Protein AF-A0A936TA65-F1 (afdb_monomer_lite)

Secondary structure (DSSP, 8-state):
--------HHHHHHHHHHHHHHHHHTGGG---SSGGGSHHHHHHHHHHHHHHHHHHHHHHHHHHHHHHHHHHHHTTHHHHHHHHHHHHHHTT--HHHHHHHHHHHHHHTT------GGGTT-------------

Structure (mmCIF, N/CA/C/O backbone):
data_AF-A0A936TA65-F1
#
_entry.id   AF-A0A936TA65-F1
#
loop_
_atom_site.group_PDB
_atom_site.id
_atom_site.type_symbol
_atom_site.label_atom_id
_atom_site.label_alt_id
_atom_site.label_comp_id
_atom_site.label_asym_id
_atom_site.label_entity_id
_atom_site.label_seq_id
_atom_site.pdbx_PDB_ins_code
_atom_site.Cartn_x
_atom_site.Cartn_y
_atom_site.Cartn_z
_atom_site.occupancy
_atom_site.B_iso_or_equiv
_atom_site.auth_seq_id
_atom_site.auth_comp_id
_atom_site.auth_asym_id
_atom_site.auth_atom_id
_atom_site.pdbx_PDB_model_num
ATOM 1 N N . MET A 1 1 ? 3.681 10.743 35.359 1.00 51.34 1 MET A N 1
ATOM 2 C CA . MET A 1 1 ? 3.024 9.717 34.522 1.00 51.34 1 MET A CA 1
ATOM 3 C C . MET A 1 1 ? 3.388 10.046 33.085 1.00 51.34 1 MET A C 1
ATOM 5 O O . MET A 1 1 ? 3.000 11.109 32.622 1.00 51.34 1 MET A O 1
ATOM 9 N N . ALA A 1 2 ? 4.264 9.265 32.449 1.00 48.12 2 ALA A N 1
ATOM 10 C CA . ALA A 1 2 ? 4.700 9.562 31.086 1.00 48.12 2 ALA A CA 1
ATOM 11 C C . ALA A 1 2 ? 3.515 9.372 30.130 1.00 48.12 2 ALA A C 1
ATOM 13 O O . ALA A 1 2 ? 2.882 8.318 30.137 1.00 48.12 2 ALA A O 1
ATOM 14 N N . SER A 1 3 ? 3.184 10.395 29.346 1.00 52.78 3 SER A N 1
ATOM 15 C CA . SER A 1 3 ? 2.154 10.314 28.315 1.00 52.78 3 SER A CA 1
ATOM 16 C C . SER A 1 3 ? 2.678 9.475 27.155 1.00 52.78 3 SER A C 1
ATOM 18 O O . SER A 1 3 ? 3.443 9.960 26.324 1.00 52.78 3 SER A O 1
ATOM 20 N N . ILE A 1 4 ? 2.276 8.207 27.110 1.00 61.09 4 ILE A N 1
ATOM 21 C CA . ILE A 1 4 ? 2.463 7.352 25.941 1.00 61.09 4 ILE A CA 1
ATOM 22 C C . ILE A 1 4 ? 1.390 7.784 24.938 1.00 61.09 4 ILE A C 1
ATOM 24 O O . ILE A 1 4 ? 0.265 7.292 24.956 1.00 61.09 4 ILE A O 1
ATOM 28 N N . SER A 1 5 ? 1.699 8.777 24.105 1.00 64.06 5 SER A N 1
ATOM 29 C CA . SER A 1 5 ? 0.906 9.019 22.903 1.00 64.06 5 SER A CA 1
ATOM 30 C C . SER A 1 5 ? 1.191 7.855 21.965 1.00 64.06 5 SER A C 1
ATOM 32 O O . SER A 1 5 ? 2.233 7.829 21.310 1.00 64.06 5 SER A O 1
ATOM 34 N N . GLU A 1 6 ? 0.336 6.842 21.957 1.00 62.44 6 GLU A N 1
ATOM 35 C CA . GLU A 1 6 ? 0.519 5.752 21.014 1.00 62.44 6 GLU A CA 1
ATOM 36 C C . GLU A 1 6 ? 0.255 6.237 19.591 1.00 62.44 6 GLU A C 1
ATOM 38 O O . GLU A 1 6 ? -0.727 6.925 19.303 1.00 62.44 6 GLU A O 1
ATOM 43 N N . VAL A 1 7 ? 1.196 5.920 18.705 1.00 77.31 7 VAL A N 1
ATOM 44 C CA . VAL A 1 7 ? 1.208 6.407 17.329 1.00 77.31 7 VAL A CA 1
ATOM 45 C C . VAL A 1 7 ? 0.989 5.218 16.400 1.00 77.31 7 VAL A C 1
ATOM 47 O O . VAL A 1 7 ? 1.830 4.327 16.311 1.00 77.31 7 VAL A O 1
ATOM 50 N N . GLY A 1 8 ? -0.149 5.198 15.702 1.00 86.75 8 GLY A N 1
ATOM 51 C CA . GLY A 1 8 ? -0.436 4.254 14.617 1.00 86.75 8 GLY A CA 1
ATOM 52 C C . GLY A 1 8 ? -1.891 3.782 14.574 1.00 86.75 8 GLY A C 1
ATOM 53 O O . GLY A 1 8 ? -2.484 3.469 15.602 1.00 86.75 8 GLY A O 1
ATOM 54 N N . HIS A 1 9 ? -2.470 3.675 13.372 1.00 91.12 9 HIS A N 1
ATOM 55 C CA . HIS A 1 9 ? -3.881 3.295 13.201 1.00 91.12 9 HIS A CA 1
ATOM 56 C C . HIS A 1 9 ? -4.211 1.911 13.775 1.00 91.12 9 HIS A C 1
ATOM 58 O O . HIS A 1 9 ? -5.202 1.773 14.484 1.00 91.12 9 HIS A O 1
ATOM 64 N N . ALA A 1 10 ? -3.370 0.902 13.527 1.00 92.62 10 ALA A N 1
ATOM 65 C CA . ALA A 1 10 ? -3.577 -0.450 14.054 1.00 92.62 10 ALA A CA 1
ATOM 66 C C . ALA A 1 10 ? -3.528 -0.490 15.588 1.00 92.62 10 ALA A C 1
ATOM 68 O O . ALA A 1 10 ? -4.341 -1.156 16.225 1.00 92.62 10 ALA A O 1
ATOM 69 N N . LYS A 1 11 ? -2.602 0.270 16.180 1.00 92.81 11 LYS A N 1
ATOM 70 C CA . LYS A 1 11 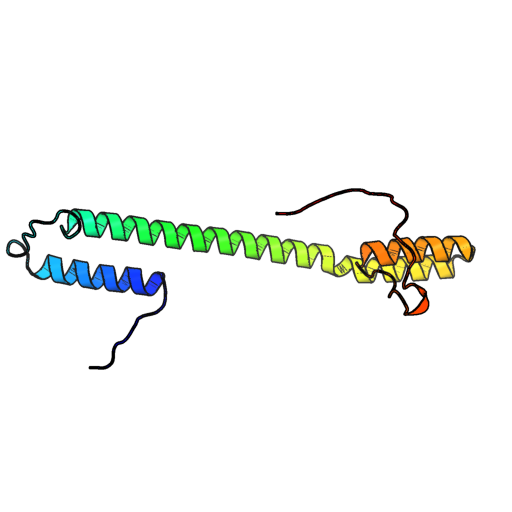? -2.449 0.350 17.629 1.00 92.81 11 LYS A CA 1
ATOM 71 C C . LYS A 1 11 ? -3.633 1.075 18.277 1.00 92.81 11 LYS A C 1
ATOM 73 O O . LYS A 1 11 ? -4.183 0.579 19.250 1.00 92.81 11 LYS A O 1
ATOM 78 N N . ASN A 1 12 ? -4.115 2.157 17.663 1.00 92.56 12 ASN A N 1
ATOM 79 C CA . ASN A 1 12 ? -5.320 2.857 18.115 1.00 92.56 12 ASN A CA 1
ATOM 80 C C . ASN A 1 12 ? -6.567 1.959 18.095 1.00 92.56 12 ASN A C 1
ATOM 82 O O . ASN A 1 12 ? -7.386 2.044 19.006 1.00 92.56 12 ASN A O 1
ATOM 86 N N . VAL A 1 13 ? -6.708 1.089 17.086 1.00 94.94 13 VAL A N 1
ATOM 87 C CA . VAL A 1 13 ? -7.796 0.096 17.039 1.00 94.94 13 VAL A CA 1
ATOM 88 C C . VAL A 1 13 ? -7.671 -0.913 18.184 1.00 94.94 13 VAL A C 1
ATOM 90 O O . VAL A 1 13 ? -8.674 -1.194 18.835 1.00 94.94 13 VAL A O 1
ATOM 93 N N . ALA A 1 14 ? -6.460 -1.400 18.473 1.00 94.62 14 ALA A N 1
ATOM 94 C CA . ALA A 1 14 ? -6.212 -2.322 19.585 1.00 94.62 14 ALA A CA 1
ATOM 95 C C . ALA A 1 14 ? -6.504 -1.680 20.955 1.00 94.62 14 ALA A C 1
ATOM 97 O O . ALA A 1 14 ? -7.220 -2.253 21.764 1.00 94.62 14 ALA A O 1
ATOM 98 N N . ASN A 1 15 ? -6.066 -0.444 21.192 1.00 94.19 15 ASN A N 1
ATOM 99 C CA . ASN A 1 15 ? -6.385 0.249 22.447 1.00 94.19 15 ASN A CA 1
ATOM 100 C C . ASN A 1 15 ? -7.880 0.494 22.617 1.00 94.19 15 ASN A C 1
ATOM 102 O O . ASN A 1 15 ? -8.402 0.494 23.730 1.00 94.19 15 ASN A O 1
ATOM 106 N N . PHE A 1 16 ? -8.575 0.769 21.512 1.00 95.75 16 PHE A N 1
ATOM 107 C CA . PHE A 1 16 ? -10.015 0.949 21.550 1.00 95.75 16 PHE A CA 1
ATOM 108 C C . PHE A 1 16 ? -10.725 -0.367 21.892 1.00 95.75 16 PHE A C 1
ATOM 110 O O . PHE A 1 16 ? -11.715 -0.356 22.618 1.00 95.75 16 PHE A O 1
ATOM 117 N N . GLU A 1 17 ? -10.187 -1.503 21.447 1.00 95.75 17 GLU A N 1
ATOM 118 C CA . GLU A 1 17 ? -10.626 -2.835 21.868 1.00 95.75 17 GLU A CA 1
ATOM 119 C C . GLU A 1 17 ? -10.388 -3.097 23.362 1.00 95.75 17 GLU A C 1
ATOM 121 O O . GLU A 1 17 ? -11.289 -3.598 24.041 1.00 95.75 17 GLU A O 1
ATOM 126 N N . ASP A 1 18 ? -9.236 -2.691 23.895 1.00 96.00 18 ASP A N 1
ATOM 127 C CA . ASP A 1 18 ? -8.939 -2.787 25.329 1.00 96.00 18 ASP A CA 1
ATOM 128 C C . ASP A 1 18 ? -9.916 -1.938 26.159 1.00 96.00 18 ASP A C 1
ATOM 130 O O . ASP A 1 18 ? -10.467 -2.403 27.161 1.00 96.00 18 ASP A O 1
ATOM 134 N N . LEU A 1 19 ? -10.213 -0.713 25.709 1.00 95.19 19 LEU A N 1
ATOM 135 C CA . LEU A 1 19 ? -11.199 0.164 26.345 1.00 95.19 19 LEU A CA 1
ATOM 136 C C . LEU A 1 19 ? -12.604 -0.451 26.328 1.00 95.19 19 LEU A C 1
ATOM 138 O O . LEU A 1 19 ? -13.290 -0.445 27.350 1.00 95.19 19 LEU A O 1
ATOM 142 N N . ILE A 1 20 ? -13.030 -1.017 25.196 1.00 97.06 20 ILE A N 1
ATOM 143 C CA . ILE A 1 20 ? -14.318 -1.718 25.099 1.00 97.06 20 ILE A CA 1
ATOM 144 C C . ILE A 1 20 ? -14.358 -2.898 26.076 1.00 97.06 20 ILE A C 1
ATOM 146 O O . ILE A 1 20 ? -15.362 -3.077 26.766 1.00 97.06 20 ILE A O 1
ATOM 150 N N . SER A 1 21 ? -13.273 -3.668 26.177 1.00 96.88 21 SER A N 1
ATOM 151 C CA . SER A 1 21 ? -13.166 -4.813 27.089 1.00 96.88 21 SER A CA 1
ATOM 152 C C . SER A 1 21 ? -13.286 -4.387 28.553 1.00 96.88 21 SER A C 1
ATOM 154 O O . SER A 1 21 ? -14.004 -5.019 29.328 1.00 96.88 21 SER A O 1
ATOM 156 N N . PHE A 1 22 ? -12.667 -3.262 28.920 1.00 95.69 22 PHE A N 1
ATOM 157 C CA . PHE A 1 22 ? -12.809 -2.664 30.245 1.00 95.69 22 PHE A CA 1
ATOM 158 C C . PHE A 1 22 ? -14.259 -2.247 30.536 1.00 95.69 22 PHE A C 1
ATOM 160 O O . PHE A 1 22 ? -14.801 -2.571 31.592 1.00 95.69 22 PHE A O 1
ATOM 167 N N . CYS A 1 23 ? -14.929 -1.604 29.574 1.00 95.56 23 CYS A N 1
ATOM 168 C CA . CYS A 1 23 ? -16.341 -1.236 29.690 1.00 95.56 23 CYS A CA 1
ATOM 169 C C . CYS A 1 23 ? -17.267 -2.455 29.825 1.00 95.56 23 CYS A C 1
ATOM 171 O O . CYS A 1 23 ? -18.226 -2.413 30.593 1.00 95.56 23 CYS A O 1
ATOM 173 N N . ILE A 1 24 ? -16.972 -3.550 29.120 1.00 95.94 24 ILE A N 1
ATOM 174 C CA . ILE A 1 24 ? -17.708 -4.817 29.236 1.00 95.94 24 ILE A CA 1
ATOM 175 C C . ILE A 1 24 ? -17.515 -5.443 30.623 1.00 95.94 24 ILE A C 1
ATOM 177 O O . ILE A 1 24 ? -18.474 -5.977 31.178 1.00 95.94 24 ILE A O 1
ATOM 181 N N . GLY A 1 25 ? -16.317 -5.340 31.210 1.00 96.19 25 GLY A N 1
ATOM 182 C CA . GLY A 1 25 ? -16.007 -5.887 32.537 1.00 96.19 25 GLY A CA 1
ATOM 183 C C . GLY A 1 25 ? -16.885 -5.339 33.670 1.00 96.19 25 GLY A C 1
ATOM 184 O O . GLY A 1 25 ? -17.136 -6.036 34.649 1.00 96.19 25 GLY A O 1
ATOM 185 N N . TYR A 1 26 ? -17.420 -4.127 33.517 1.00 95.12 26 TYR A N 1
ATOM 186 C CA . TYR A 1 26 ? -18.379 -3.528 34.452 1.00 95.12 26 TYR A CA 1
ATOM 187 C C . TYR A 1 26 ? -19.805 -4.106 34.349 1.00 95.12 26 TYR A C 1
ATOM 189 O O . TYR A 1 26 ? -20.640 -3.870 35.231 1.00 95.12 26 TYR A O 1
ATOM 197 N N . GLY A 1 27 ? -20.121 -4.851 33.286 1.00 93.62 27 GLY A N 1
ATOM 198 C CA . GLY A 1 27 ? -21.433 -5.458 33.073 1.00 93.62 27 GLY A CA 1
ATOM 199 C C . GLY A 1 27 ? -22.574 -4.437 33.132 1.00 93.62 27 GLY A C 1
ATOM 200 O O . GLY A 1 27 ? -22.500 -3.358 32.549 1.00 93.62 27 GLY A O 1
ATOM 201 N N . VAL A 1 28 ? -23.632 -4.762 33.880 1.00 92.19 28 VAL A N 1
ATOM 202 C CA . VAL A 1 28 ? -24.834 -3.913 34.014 1.00 92.19 28 VAL A CA 1
ATOM 203 C C . VAL A 1 28 ? -24.571 -2.550 34.663 1.00 92.19 28 VAL A C 1
ATOM 205 O O . VAL A 1 28 ? -25.377 -1.638 34.500 1.00 92.19 28 VAL A O 1
ATOM 208 N N . THR A 1 29 ? -23.453 -2.386 35.383 1.00 95.44 29 THR A N 1
ATOM 209 C CA . THR A 1 29 ? -23.102 -1.099 36.010 1.00 95.44 29 THR A CA 1
ATOM 210 C C . THR A 1 29 ? -22.605 -0.072 34.991 1.00 95.44 29 THR A C 1
ATOM 212 O O . THR A 1 29 ? -22.680 1.132 35.238 1.00 95.44 29 THR A O 1
ATOM 215 N N . TYR A 1 30 ? -22.175 -0.520 33.807 1.00 95.81 30 TYR A N 1
ATOM 216 C CA . TYR A 1 30 ? -21.819 0.357 32.700 1.00 95.81 30 TYR A CA 1
ATOM 217 C C . TYR A 1 30 ? -23.061 0.775 31.907 1.00 95.81 30 TYR A C 1
ATOM 219 O O . TYR A 1 30 ? -23.414 0.177 30.890 1.00 95.81 30 TYR A O 1
ATOM 227 N N . ASN A 1 31 ? -23.725 1.832 32.374 1.00 94.88 31 ASN A N 1
ATOM 228 C CA . ASN A 1 31 ? -24.926 2.389 31.748 1.00 94.88 31 ASN A CA 1
ATOM 229 C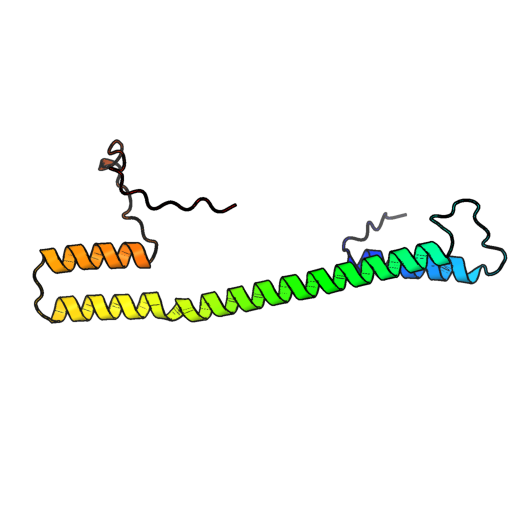 C . ASN A 1 31 ? -24.750 3.880 31.395 1.00 94.88 31 ASN A C 1
ATOM 231 O O . ASN A 1 31 ? -25.298 4.754 32.072 1.00 94.88 31 ASN A O 1
ATOM 235 N N . PRO A 1 32 ? -23.948 4.210 30.367 1.00 96.19 32 PRO A N 1
ATOM 236 C CA . PRO A 1 32 ? -23.727 5.597 29.992 1.00 96.19 32 PRO A CA 1
ATOM 237 C C . PRO A 1 32 ? -24.953 6.216 29.303 1.00 96.19 32 PRO A C 1
ATOM 239 O O . PRO A 1 32 ? -25.600 5.602 28.451 1.00 96.19 32 PRO A O 1
ATOM 242 N N . ILE A 1 33 ? -25.210 7.492 29.609 1.00 96.62 33 ILE A N 1
ATOM 243 C CA . ILE A 1 33 ? -26.273 8.293 28.976 1.00 96.62 33 ILE A CA 1
ATOM 244 C C . ILE A 1 33 ? -25.929 8.580 27.507 1.00 96.62 33 ILE A C 1
ATOM 246 O O . ILE A 1 33 ? -26.784 8.503 26.623 1.00 96.62 33 ILE A O 1
ATOM 250 N N . LEU A 1 34 ? -24.659 8.886 27.229 1.00 96.81 34 LEU A N 1
ATOM 251 C CA . LEU A 1 34 ? -24.194 9.232 25.892 1.00 96.81 34 LEU A CA 1
ATOM 252 C C . LEU A 1 34 ? -24.137 7.991 24.992 1.00 96.81 34 LEU A C 1
ATOM 254 O O . LEU A 1 34 ? -23.387 7.051 25.247 1.00 96.81 34 LEU A O 1
ATOM 258 N N . ASN A 1 35 ? -24.873 8.023 23.879 1.00 95.56 35 ASN A N 1
ATOM 259 C CA . ASN A 1 35 ? -24.941 6.899 22.943 1.00 95.56 35 ASN A CA 1
ATOM 260 C C . ASN A 1 35 ? -23.573 6.507 22.364 1.00 95.56 35 ASN A C 1
ATOM 262 O O . ASN A 1 35 ? -23.315 5.317 22.215 1.00 95.56 35 ASN A O 1
ATOM 266 N N . ALA A 1 36 ? -22.691 7.463 22.059 1.00 94.12 36 ALA A N 1
ATOM 267 C CA . ALA A 1 36 ? -21.399 7.192 21.416 1.00 94.12 36 ALA A CA 1
ATOM 268 C C . ALA A 1 36 ? -20.501 6.220 22.208 1.00 94.12 36 ALA A C 1
ATOM 270 O O . ALA A 1 36 ? -19.756 5.452 21.610 1.00 94.12 36 ALA A O 1
ATOM 271 N N . ILE A 1 37 ? -20.615 6.223 23.538 1.00 95.75 37 ILE A N 1
ATOM 272 C CA . ILE A 1 37 ? -19.832 5.370 24.442 1.00 95.75 37 ILE A CA 1
ATOM 273 C C . ILE A 1 37 ? -20.619 4.143 24.919 1.00 95.75 37 ILE A C 1
ATOM 275 O O . ILE A 1 37 ? -20.192 3.435 25.818 1.00 95.75 37 ILE A O 1
ATOM 279 N N . LYS A 1 38 ? -21.782 3.839 24.336 1.00 96.75 38 LYS A N 1
ATOM 280 C CA . LYS A 1 38 ? -22.442 2.552 24.592 1.00 96.75 38 LYS A CA 1
ATOM 281 C C . LYS A 1 38 ? -21.651 1.439 23.913 1.00 96.75 38 LYS A C 1
ATOM 283 O O . LYS A 1 38 ? -21.251 1.587 22.760 1.00 96.75 38 LYS A O 1
ATOM 288 N N . VAL A 1 39 ? -21.500 0.297 24.589 1.00 96.12 39 VAL A N 1
ATOM 289 C CA . VAL A 1 39 ? -20.709 -0.856 24.109 1.00 96.12 39 VAL A CA 1
ATOM 290 C C . VAL A 1 39 ? -21.073 -1.261 22.674 1.00 96.12 39 VAL A C 1
ATOM 292 O O . VAL A 1 39 ? -20.186 -1.507 21.863 1.00 96.12 39 VAL A O 1
ATOM 295 N N . ALA A 1 40 ? -22.362 -1.261 22.318 1.00 96.12 40 ALA A N 1
ATOM 296 C CA . ALA A 1 40 ? -22.816 -1.573 20.959 1.00 96.12 40 ALA A CA 1
ATOM 297 C C . ALA A 1 40 ? -22.275 -0.594 19.894 1.00 96.12 40 ALA A C 1
ATOM 299 O O . ALA A 1 40 ? -21.807 -1.011 18.831 1.00 96.12 40 ALA A O 1
ATOM 300 N N . ASN A 1 41 ? -22.288 0.706 20.192 1.00 97.25 41 ASN A N 1
ATOM 301 C CA . ASN A 1 41 ? -21.809 1.739 19.274 1.00 97.25 41 ASN A CA 1
ATOM 302 C C . ASN A 1 41 ? -20.279 1.752 19.195 1.00 97.25 41 ASN A C 1
ATOM 304 O O . ASN A 1 41 ? -19.728 1.900 18.106 1.00 97.25 41 ASN A O 1
ATOM 308 N N . MET A 1 42 ? -19.591 1.513 20.315 1.00 97.00 42 MET A N 1
ATOM 309 C CA . MET A 1 42 ? -18.135 1.367 20.320 1.00 97.00 42 MET A CA 1
ATOM 310 C C . MET A 1 42 ? -17.687 0.141 19.512 1.00 97.00 42 MET A C 1
ATOM 312 O O . MET A 1 42 ? -16.787 0.257 18.687 1.00 97.00 42 MET A O 1
ATOM 316 N N . ASN A 1 43 ? -18.363 -1.006 19.648 1.00 97.44 43 ASN A N 1
ATOM 317 C CA . ASN A 1 43 ? -18.089 -2.185 18.818 1.00 97.44 43 ASN A CA 1
ATOM 318 C C . ASN A 1 43 ? -18.304 -1.907 17.326 1.00 97.44 43 ASN A C 1
ATOM 320 O O . ASN A 1 43 ? -17.464 -2.276 16.509 1.00 97.44 43 ASN A O 1
ATOM 324 N N . THR A 1 44 ? -19.381 -1.200 16.976 1.00 98.12 44 THR A N 1
ATOM 325 C CA . THR A 1 44 ? -19.641 -0.784 15.589 1.00 98.12 44 THR A CA 1
ATOM 326 C C . THR A 1 44 ? -18.502 0.087 15.049 1.00 98.12 44 THR A C 1
ATOM 328 O O . THR A 1 44 ? -17.999 -0.148 13.950 1.00 98.12 44 THR A O 1
ATOM 331 N N . LEU A 1 45 ? -18.041 1.063 15.837 1.00 97.25 45 LEU A N 1
ATOM 332 C CA . LEU A 1 45 ? -16.922 1.924 15.460 1.00 97.25 45 LEU A CA 1
ATOM 333 C C . LEU A 1 45 ? -15.611 1.134 15.315 1.00 97.25 45 LEU A C 1
ATOM 335 O O . LEU A 1 45 ? -14.882 1.359 14.348 1.00 97.25 45 LEU A O 1
ATOM 339 N N . LYS A 1 46 ? -15.338 0.178 16.215 1.00 97.19 46 LYS A N 1
ATOM 340 C CA . LYS A 1 46 ? -14.170 -0.713 16.133 1.00 97.19 46 LYS A CA 1
ATOM 341 C C . LYS A 1 46 ? -14.183 -1.497 14.823 1.00 97.19 46 LYS A C 1
ATOM 343 O O . LYS A 1 46 ? -13.204 -1.460 14.085 1.00 97.19 46 LYS A O 1
ATOM 348 N N . SER A 1 47 ? -15.303 -2.144 14.497 1.00 97.94 47 SER A N 1
ATOM 349 C CA . SER A 1 47 ? -15.460 -2.900 13.251 1.00 97.94 47 SER A CA 1
ATOM 350 C C . SER A 1 47 ? -15.234 -2.027 12.015 1.00 97.94 47 SER A C 1
ATOM 352 O O . SER A 1 47 ? -14.499 -2.420 11.111 1.00 97.94 47 SER A O 1
ATOM 354 N N . ASN A 1 48 ? -15.789 -0.813 11.991 1.00 97.75 48 ASN A N 1
ATOM 355 C CA . ASN A 1 48 ? -15.579 0.128 10.888 1.00 97.75 48 ASN A CA 1
ATOM 356 C C . ASN A 1 48 ? -14.103 0.535 10.739 1.00 97.75 48 ASN A C 1
ATOM 358 O O . ASN A 1 48 ? -13.591 0.615 9.618 1.00 97.75 48 ASN A O 1
ATOM 362 N N . ALA A 1 49 ? -13.405 0.757 11.855 1.00 96.81 49 ALA A N 1
ATOM 363 C CA . ALA A 1 49 ? -11.986 1.091 11.853 1.00 96.81 49 ALA A CA 1
ATOM 364 C C . ALA A 1 49 ? -11.120 -0.083 11.357 1.00 96.81 49 ALA A C 1
ATOM 366 O O . ALA A 1 49 ? -10.268 0.116 10.489 1.00 96.81 49 ALA A O 1
ATOM 367 N N . SER A 1 50 ? -11.380 -1.311 11.821 1.00 96.75 50 SER A N 1
ATOM 368 C CA . SER A 1 50 ? -10.700 -2.528 11.347 1.00 96.75 50 SER A CA 1
ATOM 369 C C . SER A 1 50 ? -10.918 -2.773 9.849 1.00 96.75 50 SER A C 1
ATOM 371 O O . SER A 1 50 ? -9.973 -3.106 9.127 1.00 96.75 50 SER A O 1
ATOM 373 N N . ASN A 1 51 ? -12.140 -2.549 9.358 1.00 97.75 51 ASN A N 1
ATOM 374 C CA . ASN A 1 51 ? -12.468 -2.667 7.935 1.00 97.75 51 ASN A CA 1
ATOM 375 C C . ASN A 1 51 ? -11.708 -1.631 7.098 1.00 97.75 51 ASN A C 1
ATOM 377 O O . ASN A 1 51 ? -11.115 -1.972 6.075 1.00 97.75 51 ASN A O 1
ATOM 381 N N . SER A 1 52 ? -11.671 -0.379 7.559 1.00 96.75 52 SER A N 1
ATOM 382 C CA . SER A 1 52 ? -10.957 0.709 6.878 1.00 96.75 52 SER A CA 1
ATOM 383 C C . SER A 1 52 ? -9.449 0.453 6.821 1.00 96.75 52 SER A C 1
ATOM 385 O O . SER A 1 52 ? -8.820 0.664 5.784 1.00 96.75 52 SER A O 1
ATOM 387 N N . LEU A 1 53 ? -8.869 -0.058 7.911 1.00 96.31 53 LEU A N 1
ATOM 388 C CA . LEU A 1 53 ? -7.458 -0.436 7.964 1.00 96.31 53 LEU A CA 1
ATOM 389 C C . LEU A 1 53 ? -7.142 -1.556 6.966 1.00 96.31 53 LEU A C 1
ATOM 391 O O . LEU A 1 53 ? -6.179 -1.454 6.208 1.00 96.31 53 LEU A O 1
ATOM 395 N N . THR A 1 54 ? -7.979 -2.593 6.929 1.00 96.94 54 THR A N 1
ATOM 396 C CA . THR A 1 54 ? -7.826 -3.711 5.988 1.00 96.94 54 THR A CA 1
ATOM 397 C C . THR A 1 54 ? -7.904 -3.221 4.542 1.00 96.94 54 THR A C 1
ATOM 399 O O . THR A 1 54 ? -7.029 -3.538 3.738 1.00 96.94 54 THR A O 1
ATOM 402 N N . ALA A 1 55 ? -8.883 -2.369 4.223 1.00 97.44 55 ALA A N 1
ATOM 403 C CA . ALA A 1 55 ? -9.032 -1.783 2.894 1.00 97.44 55 ALA A CA 1
ATOM 404 C C . ALA A 1 55 ? -7.795 -0.970 2.470 1.00 97.44 55 ALA A C 1
ATOM 406 O O . ALA A 1 55 ? -7.316 -1.113 1.343 1.00 97.44 55 ALA A O 1
ATOM 407 N N . ALA A 1 56 ? -7.237 -0.162 3.377 1.00 96.81 56 ALA A N 1
ATOM 408 C CA . ALA A 1 56 ? -6.027 0.612 3.111 1.00 96.81 56 ALA A CA 1
ATOM 409 C C . ALA A 1 56 ? -4.807 -0.288 2.851 1.00 96.81 56 ALA A C 1
ATOM 411 O O . ALA A 1 56 ? -4.055 -0.046 1.906 1.00 96.81 56 ALA A O 1
ATOM 412 N N . ILE A 1 57 ? -4.630 -1.352 3.642 1.00 96.69 57 ILE A N 1
ATOM 413 C CA . ILE A 1 57 ? -3.543 -2.328 3.462 1.00 96.69 57 ILE A CA 1
ATOM 414 C C . ILE A 1 57 ? -3.657 -3.016 2.098 1.00 96.69 57 ILE A C 1
ATOM 416 O O . ILE A 1 57 ? -2.668 -3.109 1.364 1.00 96.69 57 ILE A O 1
ATOM 420 N N . THR A 1 58 ? -4.857 -3.462 1.723 1.00 97.94 58 THR A N 1
ATOM 421 C CA . THR A 1 58 ? -5.112 -4.080 0.417 1.00 97.94 58 THR A CA 1
ATOM 422 C C . THR A 1 58 ? -4.813 -3.115 -0.730 1.00 97.94 58 THR A C 1
ATOM 424 O O . THR A 1 58 ? -4.082 -3.475 -1.655 1.00 97.94 58 THR A O 1
ATOM 427 N N . ALA A 1 59 ? -5.308 -1.875 -0.657 1.00 97.94 59 ALA A N 1
ATOM 428 C CA . ALA A 1 59 ? -5.076 -0.860 -1.684 1.00 97.94 59 ALA A CA 1
ATOM 429 C C . ALA A 1 59 ? -3.585 -0.514 -1.827 1.00 97.94 59 ALA A C 1
ATOM 431 O O . ALA A 1 59 ? -3.059 -0.463 -2.941 1.00 97.94 59 ALA A O 1
ATOM 432 N N . HIS A 1 60 ? -2.880 -0.343 -0.706 1.00 97.12 60 HIS A N 1
ATOM 433 C CA . HIS A 1 60 ? -1.445 -0.073 -0.706 1.00 97.12 60 HIS A CA 1
ATOM 434 C C . HIS A 1 60 ? -0.652 -1.238 -1.316 1.00 97.12 60 HIS A C 1
ATOM 436 O O . HIS A 1 60 ? 0.244 -1.025 -2.133 1.00 97.12 60 HIS A O 1
ATOM 442 N N . THR A 1 61 ? -1.013 -2.478 -0.984 1.00 98.19 61 THR A N 1
ATOM 443 C CA . THR A 1 61 ? -0.373 -3.679 -1.538 1.00 98.19 61 THR A CA 1
ATOM 444 C C . THR A 1 61 ? -0.582 -3.770 -3.050 1.00 98.19 61 THR A C 1
ATOM 446 O O . THR A 1 61 ? 0.378 -3.971 -3.795 1.00 98.19 61 THR A O 1
ATOM 449 N N . ALA A 1 62 ? -1.808 -3.542 -3.530 1.00 98.06 62 ALA A N 1
ATOM 450 C CA . ALA A 1 62 ? -2.113 -3.509 -4.960 1.00 98.06 62 ALA A CA 1
ATOM 451 C C . ALA A 1 62 ? -1.311 -2.419 -5.694 1.00 98.06 62 ALA A C 1
ATOM 453 O O . ALA A 1 62 ? -0.725 -2.676 -6.750 1.00 98.06 62 ALA A O 1
ATOM 454 N N . PHE A 1 63 ? -1.210 -1.223 -5.107 1.00 98.19 63 PHE A N 1
ATOM 455 C CA . PHE A 1 63 ? -0.402 -0.129 -5.645 1.00 98.19 63 PHE A CA 1
ATOM 456 C C . PHE A 1 63 ? 1.091 -0.486 -5.725 1.00 98.19 63 PHE A C 1
ATOM 458 O O . PHE A 1 63 ? 1.736 -0.240 -6.751 1.00 98.19 63 PHE A O 1
ATOM 465 N N . LYS A 1 64 ? 1.650 -1.099 -4.674 1.00 98.31 64 LYS A N 1
ATOM 466 C CA . LYS A 1 64 ? 3.049 -1.548 -4.654 1.00 98.31 64 LYS A CA 1
ATOM 467 C C . LYS A 1 64 ? 3.304 -2.618 -5.710 1.00 98.31 64 LYS A C 1
ATOM 469 O O . LYS A 1 64 ? 4.241 -2.470 -6.485 1.00 98.31 64 LYS A O 1
ATOM 474 N N . ASN A 1 65 ? 2.437 -3.620 -5.824 1.00 98.12 65 ASN A N 1
ATOM 475 C CA . ASN A 1 65 ? 2.566 -4.672 -6.835 1.00 98.12 65 ASN A CA 1
ATOM 476 C C . ASN A 1 65 ? 2.494 -4.113 -8.265 1.00 98.12 65 ASN A C 1
ATOM 478 O O . ASN A 1 65 ? 3.300 -4.488 -9.119 1.00 98.12 65 ASN A O 1
ATOM 482 N N . SER A 1 66 ? 1.581 -3.171 -8.523 1.00 97.81 66 SER A N 1
ATOM 483 C CA . SER A 1 66 ? 1.491 -2.476 -9.813 1.00 97.81 66 SER A CA 1
ATOM 484 C C . SER A 1 66 ? 2.750 -1.654 -10.111 1.00 97.81 66 SER A C 1
ATOM 486 O O . SER A 1 66 ? 3.250 -1.648 -11.234 1.00 97.81 66 SER A O 1
ATOM 488 N N . THR A 1 67 ? 3.308 -0.982 -9.104 1.00 97.94 67 THR A N 1
ATOM 489 C CA . THR A 1 67 ? 4.555 -0.217 -9.241 1.00 97.94 67 THR A CA 1
ATOM 490 C C . THR A 1 67 ? 5.741 -1.126 -9.533 1.00 97.94 67 THR A C 1
ATOM 492 O O . THR A 1 67 ? 6.421 -0.899 -10.527 1.00 97.94 67 THR A O 1
ATOM 495 N N . ASN A 1 68 ? 5.905 -2.213 -8.780 1.00 97.81 68 ASN A N 1
ATOM 496 C CA . ASN A 1 68 ? 6.955 -3.201 -9.020 1.00 97.81 68 ASN A CA 1
ATOM 497 C C . ASN A 1 68 ? 6.840 -3.808 -10.430 1.00 97.81 68 ASN A C 1
ATOM 499 O O . ASN A 1 68 ? 7.835 -3.942 -11.134 1.00 97.81 68 ASN A O 1
ATOM 503 N N . SER A 1 69 ? 5.620 -4.123 -10.879 1.00 97.62 69 SER A N 1
ATOM 504 C CA . SER A 1 69 ? 5.386 -4.659 -12.229 1.00 97.62 69 SER A CA 1
ATOM 505 C C . SER A 1 69 ? 5.793 -3.664 -13.319 1.00 97.62 69 SER A C 1
ATOM 507 O O . SER A 1 69 ? 6.392 -4.053 -14.319 1.00 97.62 69 SER A O 1
ATOM 509 N N . ARG A 1 70 ? 5.510 -2.369 -13.119 1.00 96.00 70 ARG A N 1
ATOM 510 C CA . ARG A 1 70 ? 5.967 -1.306 -14.024 1.00 96.00 70 ARG A CA 1
ATOM 511 C C . ARG A 1 70 ? 7.490 -1.200 -14.010 1.00 96.00 70 ARG A C 1
ATOM 513 O O . ARG A 1 70 ? 8.095 -1.196 -15.072 1.00 96.00 70 ARG A O 1
ATOM 520 N N . GLU A 1 71 ? 8.120 -1.166 -12.842 1.00 94.69 71 GLU A N 1
ATOM 521 C CA . GLU A 1 71 ? 9.583 -1.097 -12.734 1.00 94.69 71 GLU A CA 1
ATOM 522 C C . GLU A 1 71 ? 10.268 -2.253 -13.475 1.00 94.69 71 GLU A C 1
ATOM 524 O O . GLU A 1 71 ? 11.165 -2.010 -14.280 1.00 94.69 71 GLU A O 1
ATOM 529 N N . LEU A 1 72 ? 9.783 -3.486 -13.299 1.00 95.69 72 LEU A N 1
ATOM 530 C CA . LEU A 1 72 ? 10.291 -4.664 -14.009 1.00 95.69 72 LEU A CA 1
ATOM 531 C C . LEU A 1 72 ? 10.090 -4.572 -15.527 1.00 95.69 72 LEU A C 1
ATOM 533 O O . LEU A 1 72 ? 10.998 -4.891 -16.289 1.00 95.69 72 LEU A O 1
ATOM 537 N N . ALA A 1 73 ? 8.925 -4.103 -15.984 1.00 94.62 73 ALA A N 1
ATOM 538 C CA . ALA A 1 73 ? 8.654 -3.945 -17.412 1.00 94.62 73 ALA A CA 1
ATOM 539 C C . ALA A 1 73 ? 9.568 -2.898 -18.079 1.00 94.62 73 ALA A C 1
ATOM 541 O O . ALA A 1 73 ? 9.917 -3.037 -19.252 1.00 94.62 73 ALA A O 1
ATOM 542 N N . PHE A 1 74 ? 9.970 -1.855 -17.342 1.00 92.06 74 PHE A N 1
ATOM 543 C CA . PHE A 1 74 ? 10.802 -0.764 -17.860 1.00 92.06 74 PHE A CA 1
ATOM 544 C C . PHE A 1 74 ? 12.313 -0.955 -17.634 1.00 92.06 74 PHE A C 1
ATOM 546 O O . PHE A 1 74 ? 13.110 -0.272 -18.283 1.00 92.06 74 PHE A O 1
ATOM 553 N N . GLU A 1 75 ? 12.729 -1.908 -16.798 1.00 91.56 75 GLU A N 1
ATOM 554 C CA . GLU A 1 75 ? 14.135 -2.255 -16.537 1.00 91.56 75 GLU A CA 1
ATOM 555 C C . GLU A 1 75 ? 14.969 -2.523 -17.815 1.00 91.56 75 GLU A C 1
ATOM 557 O O . GLU A 1 75 ? 16.018 -1.882 -17.987 1.00 91.56 75 GLU A O 1
ATOM 562 N N . PRO A 1 76 ? 14.519 -3.340 -18.794 1.00 94.25 76 PRO A N 1
ATOM 563 C CA . PRO A 1 76 ? 15.336 -3.656 -19.969 1.00 94.25 76 PRO A CA 1
ATOM 564 C C . PRO A 1 76 ? 15.410 -2.522 -21.004 1.00 94.25 76 PRO A C 1
ATOM 566 O O . PRO A 1 76 ? 16.318 -2.518 -21.845 1.00 94.25 76 PRO A O 1
ATOM 569 N N . VAL A 1 77 ? 14.493 -1.547 -20.966 1.00 91.62 77 VAL A N 1
ATOM 570 C CA . VAL A 1 77 ? 14.314 -0.523 -22.016 1.00 91.62 77 VAL A CA 1
ATOM 571 C C . VAL A 1 77 ? 15.601 0.271 -22.254 1.00 91.62 77 VAL A C 1
ATOM 573 O O . VAL A 1 77 ? 16.043 0.432 -23.393 1.00 91.62 77 VAL A O 1
ATOM 576 N N . LYS A 1 78 ? 16.276 0.698 -21.183 1.00 88.81 78 LYS A N 1
ATOM 577 C CA . LYS A 1 78 ? 17.531 1.463 -21.274 1.00 88.81 78 LYS A CA 1
ATOM 578 C C . LYS A 1 78 ? 18.640 0.678 -21.982 1.00 88.81 78 LYS A C 1
ATOM 580 O O . LYS A 1 78 ? 19.376 1.227 -22.810 1.00 88.81 78 LYS A O 1
ATOM 585 N N . LYS A 1 79 ? 18.763 -0.614 -21.666 1.00 92.06 79 LYS A N 1
ATOM 586 C CA . LYS A 1 79 ? 19.779 -1.501 -22.246 1.00 92.06 79 LYS A CA 1
ATOM 587 C C . LYS A 1 79 ? 19.478 -1.790 -23.714 1.00 92.06 79 LYS A C 1
ATOM 589 O O . LYS A 1 79 ? 20.389 -1.723 -24.537 1.00 92.06 79 LYS A O 1
ATOM 594 N N . LEU A 1 80 ? 18.218 -2.068 -24.047 1.00 93.75 80 LEU A N 1
ATOM 595 C CA . LEU A 1 80 ? 17.781 -2.342 -25.417 1.00 93.75 80 LEU A CA 1
ATOM 596 C C . LEU A 1 80 ? 18.048 -1.157 -26.343 1.00 93.75 80 LEU A C 1
ATOM 598 O O . LEU A 1 80 ? 18.684 -1.330 -27.377 1.00 93.75 80 LEU A O 1
ATOM 602 N N . ILE A 1 81 ? 17.661 0.055 -25.947 1.00 92.12 81 ILE A N 1
ATOM 603 C CA . ILE A 1 81 ? 17.853 1.235 -26.800 1.00 92.12 81 ILE A CA 1
ATOM 604 C C . ILE A 1 81 ? 19.340 1.537 -26.999 1.00 92.12 81 ILE A C 1
ATOM 606 O O . ILE A 1 81 ? 19.759 1.885 -28.099 1.00 92.12 81 ILE A O 1
ATOM 610 N N . THR A 1 82 ? 20.166 1.335 -25.968 1.00 90.69 82 THR A N 1
ATOM 611 C CA . THR A 1 82 ? 21.623 1.482 -26.101 1.00 90.69 82 THR A CA 1
ATOM 612 C C . THR A 1 82 ? 22.190 0.507 -27.141 1.00 90.69 82 THR A C 1
ATOM 614 O O . THR A 1 82 ? 23.016 0.903 -27.962 1.00 90.69 82 THR A O 1
ATOM 617 N N . LYS A 1 83 ? 21.709 -0.746 -27.165 1.00 94.62 83 LYS A N 1
ATOM 618 C CA . LYS A 1 83 ? 22.092 -1.735 -28.186 1.00 94.62 83 LYS A CA 1
ATOM 619 C C . LYS A 1 83 ? 21.607 -1.349 -29.585 1.00 94.62 83 LYS A C 1
ATOM 621 O O . LYS A 1 83 ? 22.384 -1.450 -30.526 1.00 94.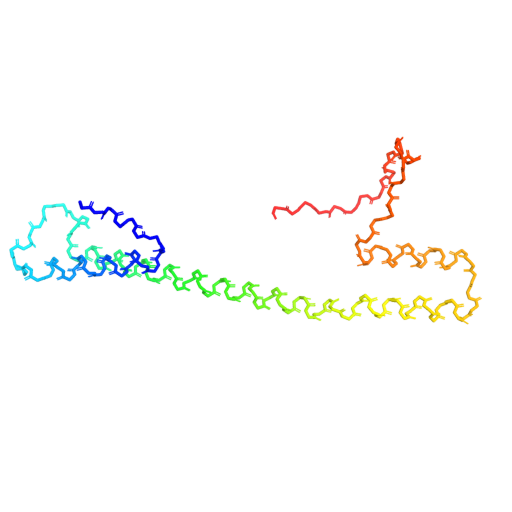62 83 LYS A O 1
ATOM 626 N N . VAL A 1 84 ? 20.369 -0.868 -29.719 1.00 93.75 84 VAL A N 1
ATOM 627 C CA . VAL A 1 84 ? 19.819 -0.391 -31.003 1.00 93.75 84 VAL A CA 1
ATOM 628 C C . VAL A 1 84 ? 20.652 0.768 -31.554 1.00 93.75 84 VAL A C 1
ATOM 630 O O . VAL A 1 84 ? 21.014 0.758 -32.725 1.00 93.75 84 VAL A O 1
ATOM 633 N N . MET A 1 85 ? 21.043 1.724 -30.706 1.00 93.06 85 MET A N 1
ATOM 634 C CA . MET A 1 85 ? 21.912 2.830 -31.119 1.00 93.06 85 MET A CA 1
ATOM 635 C C . MET A 1 85 ? 23.303 2.362 -31.552 1.00 93.06 85 MET A C 1
ATOM 637 O O . MET A 1 85 ? 23.867 2.921 -32.489 1.00 93.06 85 MET A O 1
ATOM 641 N N . ALA A 1 86 ? 23.873 1.358 -30.881 1.00 94.00 86 ALA A N 1
ATOM 642 C CA . ALA A 1 86 ? 25.151 0.779 -31.286 1.00 94.00 86 ALA A CA 1
ATOM 643 C C . ALA A 1 86 ? 25.040 0.059 -32.641 1.00 94.00 86 ALA A C 1
ATOM 645 O O . ALA A 1 86 ? 25.896 0.251 -33.501 1.00 94.00 86 ALA A O 1
ATOM 646 N N . ALA A 1 87 ? 23.963 -0.701 -32.857 1.00 95.31 87 ALA A N 1
ATOM 647 C CA . ALA A 1 87 ? 23.697 -1.380 -34.123 1.00 95.31 87 ALA A CA 1
ATOM 648 C C . ALA A 1 87 ? 23.494 -0.390 -35.283 1.00 95.31 87 ALA A C 1
ATOM 650 O O . ALA A 1 87 ? 24.072 -0.580 -36.348 1.00 95.31 87 ALA A O 1
ATOM 651 N N . LEU A 1 88 ? 22.752 0.702 -35.061 1.00 94.12 88 LEU A N 1
ATOM 652 C CA . LEU A 1 88 ? 22.538 1.753 -36.063 1.00 94.12 88 LEU A CA 1
ATOM 653 C C . LEU A 1 88 ? 23.843 2.458 -36.464 1.00 94.12 88 LEU A C 1
ATOM 655 O O . LEU A 1 88 ? 24.048 2.790 -37.626 1.00 94.12 88 LEU A O 1
ATOM 659 N N . LYS A 1 89 ? 24.751 2.678 -35.507 1.00 92.81 89 LYS A N 1
ATOM 660 C CA . LYS A 1 89 ? 26.082 3.229 -35.805 1.00 92.81 89 LYS A CA 1
ATOM 661 C C . LYS A 1 89 ? 26.939 2.245 -36.602 1.00 92.81 89 LYS A C 1
ATOM 663 O O . LYS A 1 89 ? 27.671 2.658 -37.491 1.00 92.81 89 LYS A O 1
ATOM 668 N N . ALA A 1 90 ? 26.837 0.952 -36.297 1.00 94.69 90 ALA A N 1
ATOM 669 C CA . ALA A 1 90 ? 27.581 -0.092 -36.995 1.00 94.69 90 ALA A CA 1
ATOM 670 C C . ALA A 1 90 ? 27.066 -0.354 -38.422 1.00 94.69 90 ALA A C 1
ATOM 672 O O . ALA A 1 90 ? 27.833 -0.813 -39.261 1.00 94.69 90 ALA A O 1
ATOM 673 N N . SER A 1 91 ? 25.800 -0.041 -38.724 1.00 93.19 91 SER A N 1
ATOM 674 C CA . SER A 1 91 ? 25.214 -0.238 -40.057 1.00 93.19 91 SER A CA 1
ATOM 675 C C . SER A 1 91 ? 25.637 0.810 -41.094 1.00 93.19 91 SER A C 1
ATOM 677 O O . SER A 1 91 ? 25.121 0.789 -42.207 1.00 93.19 91 SER A O 1
ATOM 679 N N . GLY A 1 92 ? 26.522 1.751 -40.741 1.00 90.50 92 GLY A N 1
ATOM 680 C CA . GLY A 1 92 ? 26.965 2.816 -41.646 1.00 90.50 92 GLY A CA 1
ATOM 681 C C . GLY A 1 92 ? 25.873 3.838 -41.979 1.00 90.50 92 GLY A C 1
ATOM 682 O O . GLY A 1 92 ? 25.888 4.419 -43.061 1.00 90.50 92 GLY A O 1
ATOM 683 N N . ALA A 1 93 ? 24.896 4.032 -41.084 1.00 91.00 93 ALA A N 1
ATOM 684 C CA . ALA A 1 93 ? 23.849 5.036 -41.262 1.00 91.00 93 ALA A CA 1
ATOM 685 C C . ALA A 1 93 ? 24.438 6.460 -41.321 1.00 91.00 93 ALA A C 1
ATOM 687 O O . ALA A 1 93 ? 25.454 6.744 -40.692 1.00 91.00 93 ALA A O 1
ATOM 688 N N . ASN A 1 94 ? 23.773 7.364 -42.046 1.00 94.56 94 ASN A N 1
ATOM 689 C CA . ASN A 1 94 ? 24.193 8.762 -42.172 1.00 94.56 94 ASN A CA 1
ATOM 690 C C . ASN A 1 94 ? 24.197 9.480 -40.803 1.00 94.56 94 ASN A C 1
ATOM 692 O O . ASN A 1 94 ? 23.333 9.233 -39.953 1.00 94.56 94 ASN A O 1
ATOM 696 N N . ASP A 1 95 ? 25.102 10.436 -40.610 1.00 90.12 95 ASP A N 1
ATOM 697 C CA . ASP A 1 95 ? 25.243 11.194 -39.363 1.00 90.12 95 ASP A CA 1
ATOM 698 C C . ASP A 1 95 ? 23.953 11.931 -38.968 1.00 90.12 95 ASP A C 1
ATOM 700 O O . ASP A 1 95 ? 23.587 11.959 -37.790 1.00 90.12 95 ASP A O 1
ATOM 704 N N . LEU A 1 96 ? 23.205 12.452 -39.950 1.00 90.19 96 LEU A N 1
ATOM 705 C CA . LEU A 1 96 ? 21.894 13.073 -39.716 1.00 90.19 96 LEU A CA 1
ATOM 706 C C . LEU A 1 96 ? 20.897 12.073 -39.108 1.00 90.19 96 LEU A C 1
ATOM 708 O O . LEU A 1 96 ? 20.277 12.358 -38.086 1.00 90.19 96 LEU A O 1
ATOM 712 N N . THR A 1 97 ? 20.818 10.858 -39.660 1.00 91.25 97 THR A N 1
ATOM 713 C CA . THR A 1 97 ? 19.937 9.803 -39.131 1.00 91.25 97 THR A CA 1
ATOM 714 C C . THR A 1 97 ? 20.357 9.319 -37.741 1.00 91.25 97 THR A C 1
ATOM 716 O O . THR A 1 97 ? 19.504 9.009 -36.908 1.00 91.25 97 THR A O 1
ATOM 719 N N . ILE A 1 98 ? 21.661 9.299 -37.445 1.00 92.50 98 ILE A N 1
ATOM 720 C CA . ILE A 1 98 ? 22.171 8.976 -36.105 1.00 92.50 98 ILE A CA 1
ATOM 721 C C . ILE A 1 98 ? 21.780 10.075 -35.104 1.00 92.50 98 ILE A C 1
ATOM 723 O O . ILE A 1 98 ? 21.377 9.758 -33.981 1.00 92.50 98 ILE A O 1
ATOM 727 N N . SER A 1 99 ? 21.861 11.348 -35.498 1.00 88.75 99 SER A N 1
ATOM 728 C CA . SER A 1 99 ? 21.453 12.499 -34.679 1.00 88.75 99 SER A CA 1
ATOM 729 C C . SER A 1 99 ? 19.957 12.467 -34.333 1.00 88.75 99 SER A C 1
ATOM 731 O O . SER A 1 99 ? 19.571 12.630 -33.167 1.00 88.75 99 SER A O 1
ATOM 733 N N . ASP A 1 100 ? 19.108 12.154 -35.311 1.00 90.25 100 ASP A N 1
ATOM 734 C CA . ASP A 1 100 ? 17.666 12.010 -35.095 1.00 90.25 100 ASP A CA 1
ATOM 735 C C . ASP A 1 100 ? 17.349 10.837 -34.152 1.00 90.25 100 ASP A C 1
ATOM 737 O O . ASP A 1 100 ? 16.584 10.979 -33.189 1.00 90.25 100 ASP A O 1
ATOM 741 N N . ALA A 1 101 ? 18.003 9.688 -34.344 1.00 91.81 101 ALA A N 1
ATOM 742 C CA . ALA A 1 101 ? 17.839 8.521 -33.477 1.00 91.81 101 ALA A CA 1
ATOM 743 C C . ALA A 1 101 ? 18.316 8.779 -32.033 1.00 91.81 101 ALA A C 1
ATOM 745 O O . ALA A 1 101 ? 17.675 8.339 -31.072 1.00 91.81 101 ALA A O 1
ATOM 746 N N . LEU A 1 102 ? 19.396 9.548 -31.846 1.00 89.44 102 LEU A N 1
ATOM 747 C CA . LEU A 1 102 ? 19.852 9.990 -30.522 1.00 89.44 102 LEU A CA 1
ATOM 748 C C . LEU A 1 102 ? 18.804 10.859 -29.820 1.00 89.44 102 LEU A C 1
ATOM 750 O O . LEU A 1 102 ? 18.577 10.704 -28.617 1.00 89.44 102 LEU A O 1
ATOM 754 N N . THR A 1 103 ? 18.123 11.727 -30.566 1.00 89.56 103 THR A N 1
ATOM 755 C CA . THR A 1 103 ? 17.039 12.563 -30.036 1.00 89.56 103 THR A CA 1
ATOM 756 C C . THR A 1 103 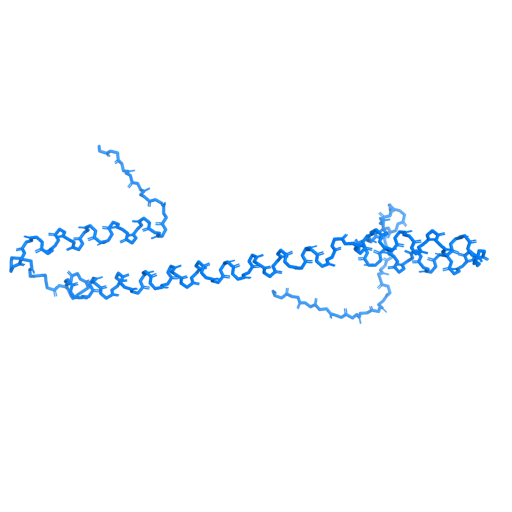? 15.871 11.710 -29.538 1.00 89.56 103 THR A C 1
ATOM 758 O O . THR A 1 103 ? 15.328 11.964 -28.460 1.00 89.56 103 THR A O 1
ATOM 761 N N . ILE A 1 104 ? 15.511 10.657 -30.274 1.00 89.69 104 ILE A N 1
ATOM 762 C CA . ILE A 1 104 ? 14.477 9.698 -29.866 1.00 89.69 104 ILE A CA 1
ATOM 763 C C . ILE A 1 104 ? 14.910 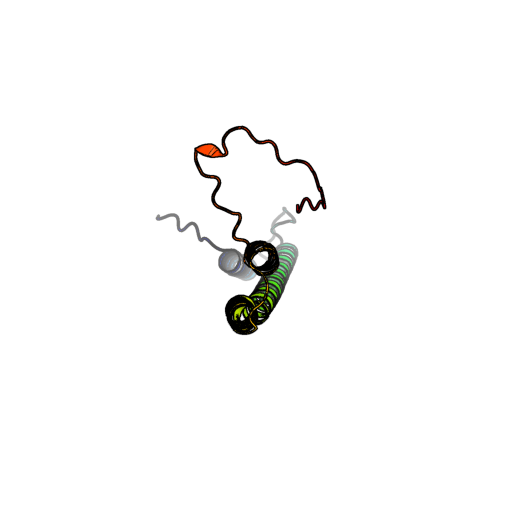8.933 -28.607 1.00 89.69 104 ILE A C 1
ATOM 765 O O . ILE A 1 104 ? 14.143 8.848 -27.647 1.00 89.69 104 ILE A O 1
ATOM 769 N N . ASN A 1 105 ? 16.153 8.450 -28.553 1.00 89.81 105 ASN A N 1
ATOM 770 C CA . ASN A 1 105 ? 16.699 7.767 -27.377 1.00 89.81 105 ASN A CA 1
ATOM 771 C C . ASN A 1 105 ? 16.627 8.645 -26.112 1.00 89.81 105 ASN A C 1
ATOM 773 O O . ASN A 1 105 ? 16.168 8.201 -25.060 1.00 89.81 105 ASN A O 1
ATOM 777 N N . HIS A 1 106 ? 17.006 9.919 -26.218 1.00 87.44 106 HIS A N 1
ATOM 778 C CA . HIS A 1 106 ? 16.917 10.881 -25.118 1.00 87.44 106 HIS A CA 1
ATOM 779 C C . HIS A 1 106 ? 15.484 11.067 -24.598 1.00 87.44 106 HIS A C 1
ATOM 781 O O . HIS A 1 106 ? 15.278 11.078 -23.381 1.00 87.44 106 HIS A O 1
ATOM 787 N N . LYS A 1 107 ? 14.488 11.127 -25.495 1.00 87.50 107 LYS A N 1
ATOM 788 C CA . LYS A 1 107 ? 13.066 11.182 -25.116 1.00 87.50 107 LYS A CA 1
ATOM 789 C C . LYS A 1 107 ? 12.633 9.931 -24.352 1.00 87.50 107 LYS A C 1
ATOM 791 O O . LYS A 1 107 ? 12.001 10.060 -23.308 1.00 87.50 107 LYS A O 1
ATOM 796 N N . ILE A 1 108 ? 13.011 8.741 -24.823 1.00 88.12 108 ILE A N 1
ATOM 797 C CA . ILE A 1 108 ? 12.621 7.478 -24.178 1.00 88.12 108 ILE A CA 1
ATOM 798 C C . ILE A 1 108 ? 13.290 7.312 -22.805 1.00 88.12 108 ILE A C 1
ATOM 800 O O . ILE A 1 108 ? 12.669 6.828 -21.865 1.00 88.12 108 ILE A O 1
ATOM 804 N N . GLN A 1 109 ? 14.541 7.752 -22.654 1.00 83.75 109 GLN A N 1
ATOM 805 C CA . GLN A 1 109 ? 15.258 7.691 -21.375 1.00 83.75 109 GLN A CA 1
ATOM 806 C C . GLN A 1 109 ? 14.877 8.814 -20.396 1.00 83.75 109 GLN A C 1
ATOM 808 O O . GLN A 1 109 ? 15.449 8.887 -19.308 1.00 83.75 109 GLN A O 1
ATOM 813 N N . GLY A 1 110 ? 13.985 9.736 -20.778 1.00 81.44 110 GLY A N 1
ATOM 814 C CA . GLY A 1 110 ? 13.656 10.913 -19.969 1.00 81.44 110 GLY A CA 1
ATOM 815 C C . GLY A 1 110 ? 14.831 11.882 -19.773 1.00 81.44 110 GLY A C 1
ATOM 816 O O . GLY A 1 110 ? 14.754 12.797 -18.953 1.00 81.44 110 GLY A O 1
ATOM 817 N N . LYS A 1 111 ? 15.926 11.721 -20.528 1.00 72.81 111 LYS A N 1
ATOM 818 C CA . LYS A 1 111 ? 17.036 12.674 -20.554 1.00 72.81 111 LYS A CA 1
ATOM 819 C C . LYS A 1 111 ? 16.639 13.826 -21.465 1.00 72.81 111 LYS A C 1
ATOM 821 O O . LYS A 1 111 ? 16.812 13.760 -22.676 1.00 72.81 111 LYS A O 1
ATOM 826 N N . ARG A 1 112 ? 16.143 14.922 -20.894 1.00 61.28 112 ARG A N 1
ATOM 827 C CA . ARG A 1 112 ? 16.185 16.203 -21.610 1.00 61.28 112 ARG A CA 1
ATOM 828 C C . ARG A 1 112 ? 17.653 16.544 -21.866 1.00 61.28 112 ARG A C 1
ATOM 830 O O . ARG A 1 112 ? 18.487 16.343 -20.978 1.00 61.28 112 ARG A O 1
ATOM 837 N N . GLY A 1 113 ? 17.977 17.031 -23.065 1.00 58.69 113 GLY A N 1
ATOM 838 C CA . GLY A 1 113 ? 19.286 17.639 -23.302 1.00 58.69 113 GLY A CA 1
ATOM 839 C C . GLY A 1 113 ? 19.538 18.653 -22.189 1.00 58.69 113 GLY A C 1
ATOM 840 O O . GLY A 1 113 ? 18.636 19.426 -21.860 1.00 58.69 113 GLY A O 1
ATOM 841 N N . LYS A 1 114 ? 20.701 18.586 -21.528 1.00 54.94 114 LYS A N 1
ATOM 842 C CA . LYS A 1 114 ? 21.057 19.604 -20.537 1.00 54.94 114 LYS A CA 1
ATOM 843 C C . LYS A 1 114 ? 21.006 20.941 -21.269 1.00 54.94 114 LYS A C 1
ATOM 845 O O . LYS A 1 114 ? 21.813 21.141 -22.170 1.00 54.94 114 LYS A O 1
ATOM 850 N N . LEU A 1 115 ? 20.070 21.814 -20.899 1.00 54.34 115 LEU A N 1
ATOM 851 C CA . LEU A 1 115 ? 20.139 23.211 -21.304 1.00 54.34 115 LEU A CA 1
ATOM 852 C C . LEU A 1 115 ? 21.466 23.729 -20.757 1.00 54.34 115 LEU A C 1
ATOM 854 O O . LEU A 1 115 ? 21.712 23.708 -19.548 1.00 54.34 115 LEU A O 1
ATOM 858 N N . THR A 1 116 ? 22.365 24.084 -21.658 1.00 56.06 116 THR A N 1
ATOM 859 C CA . THR A 1 116 ? 23.602 24.754 -21.287 1.00 56.06 116 THR A CA 1
ATOM 860 C C . THR A 1 116 ? 23.276 26.214 -20.981 1.00 56.06 116 THR A C 1
ATOM 862 O O . THR A 1 116 ? 22.219 26.718 -21.360 1.00 56.06 116 THR A O 1
ATOM 865 N N . LYS A 1 117 ? 24.170 26.941 -20.299 1.00 56.88 117 LYS A N 1
ATOM 866 C CA . LYS A 1 117 ? 23.984 28.388 -20.069 1.00 56.88 117 LYS A CA 1
ATOM 867 C C . LYS A 1 117 ? 23.764 29.180 -21.376 1.00 56.88 117 LYS A C 1
ATOM 869 O O . LYS A 1 117 ? 23.211 30.270 -21.320 1.00 56.88 117 LYS A O 1
ATOM 874 N N . ALA A 1 118 ? 24.151 28.620 -22.526 1.00 57.72 118 ALA A N 1
ATOM 875 C CA . ALA A 1 118 ? 23.928 29.186 -23.855 1.00 57.72 118 ALA A CA 1
ATOM 876 C C . ALA A 1 118 ? 22.472 29.071 -24.364 1.00 57.72 118 ALA A C 1
ATOM 878 O O . ALA A 1 118 ? 22.115 29.750 -25.321 1.00 57.72 118 ALA A O 1
ATOM 879 N N . ASP A 1 119 ? 21.619 28.264 -23.724 1.00 53.28 119 ASP A N 1
ATOM 880 C CA . ASP A 1 119 ? 20.210 28.072 -24.104 1.00 53.28 119 ASP A CA 1
ATOM 881 C C . ASP A 1 119 ? 19.241 28.953 -23.289 1.00 53.28 119 ASP A C 1
ATOM 883 O O . ASP A 1 119 ? 18.019 28.877 -23.453 1.00 53.28 119 ASP A O 1
ATOM 887 N N . ALA A 1 120 ? 19.774 29.802 -22.402 1.00 45.97 120 ALA A N 1
ATOM 888 C CA . ALA A 1 120 ? 19.003 30.753 -21.610 1.00 45.97 120 ALA A CA 1
ATOM 889 C C . ALA A 1 120 ? 18.372 31.816 -22.527 1.00 45.97 120 ALA A C 1
ATOM 891 O O . ALA A 1 120 ? 18.998 32.812 -22.872 1.00 45.97 120 ALA A O 1
ATOM 892 N N . GLY A 1 121 ? 17.126 31.586 -22.943 1.00 52.44 121 GLY A N 1
ATOM 893 C CA . GLY A 1 121 ? 16.337 32.548 -23.719 1.00 52.44 121 GLY A CA 1
ATOM 894 C C . GLY A 1 121 ? 15.598 31.970 -24.924 1.00 52.44 121 GLY A C 1
ATOM 895 O O . GLY A 1 121 ? 14.690 32.625 -25.435 1.00 52.44 121 GLY A O 1
ATOM 896 N N . LYS A 1 122 ? 15.892 30.737 -25.360 1.00 48.56 122 LYS A N 1
ATOM 897 C CA . LYS A 1 122 ? 15.069 30.078 -26.385 1.00 48.56 122 LYS A CA 1
ATOM 898 C C . LYS A 1 122 ? 13.799 29.524 -25.737 1.00 48.56 122 LYS A C 1
ATOM 900 O O . LYS A 1 122 ? 13.842 28.540 -25.001 1.00 48.56 122 LYS A O 1
ATOM 905 N N . LYS A 1 123 ? 12.653 30.165 -25.991 1.00 40.34 123 LYS A N 1
ATOM 906 C CA . LYS A 1 123 ? 11.345 29.573 -25.673 1.00 40.34 123 LYS A CA 1
ATOM 907 C C . LYS A 1 123 ? 11.186 28.288 -26.491 1.00 40.34 123 LYS A C 1
ATOM 909 O O . LYS A 1 123 ? 11.565 28.259 -27.657 1.00 40.34 123 LYS A O 1
ATOM 914 N N . CYS A 1 124 ? 10.627 27.243 -25.878 1.00 39.16 124 CYS A N 1
ATOM 915 C CA . CYS A 1 124 ? 10.156 26.068 -26.612 1.00 39.16 124 CYS A CA 1
ATOM 916 C C . CYS A 1 124 ? 9.190 26.535 -27.702 1.00 39.16 124 CYS A C 1
ATOM 918 O O . CYS A 1 124 ? 8.086 26.980 -27.383 1.00 39.16 124 CYS A O 1
ATOM 920 N N . GLU A 1 125 ? 9.586 26.417 -28.967 1.00 39.22 125 GLU A N 1
ATOM 921 C CA . GLU A 1 125 ? 8.607 26.362 -30.041 1.00 39.22 125 GLU A CA 1
ATOM 922 C C . GLU A 1 125 ? 7.764 25.109 -29.830 1.00 39.22 125 GLU A C 1
ATOM 924 O O . GLU A 1 125 ? 8.254 23.996 -29.617 1.00 39.22 125 GLU A O 1
ATOM 929 N N . GLN A 1 126 ? 6.467 25.360 -29.739 1.00 44.31 126 GLN A N 1
ATOM 930 C CA . GLN A 1 126 ? 5.454 24.404 -29.363 1.00 44.31 126 GLN A CA 1
ATOM 931 C C . GLN A 1 126 ? 5.396 23.275 -30.393 1.00 44.31 126 GLN A C 1
ATOM 933 O O . GLN A 1 126 ? 5.086 23.497 -31.554 1.00 44.31 126 GLN A O 1
ATOM 938 N N . ASN A 1 127 ? 5.555 22.043 -29.921 1.00 37.06 127 ASN A N 1
ATOM 939 C CA . ASN A 1 127 ? 4.574 21.019 -30.247 1.00 37.06 127 ASN A CA 1
ATOM 940 C C . ASN A 1 127 ? 4.118 20.373 -28.941 1.00 37.06 127 ASN A C 1
ATOM 942 O O . ASN A 1 127 ? 4.718 19.446 -28.394 1.00 37.06 127 ASN A O 1
ATOM 946 N N . CYS A 1 128 ? 3.071 20.992 -28.407 1.00 44.53 128 CYS A N 1
ATOM 947 C CA . CYS A 1 128 ? 2.291 20.560 -27.267 1.00 44.53 128 CYS A CA 1
ATOM 948 C C . CYS A 1 128 ? 1.617 19.219 -27.595 1.00 44.53 128 CYS A C 1
ATOM 950 O O . CYS A 1 128 ? 0.751 19.158 -28.460 1.00 44.53 128 CYS A O 1
ATOM 952 N N . SER A 1 129 ? 1.976 18.150 -26.886 1.00 38.19 129 SER A N 1
ATOM 953 C CA . SER A 1 129 ? 1.019 17.079 -26.592 1.00 38.19 129 SER A CA 1
ATOM 954 C C . SER A 1 129 ? 0.932 16.971 -25.076 1.00 38.19 129 SER A C 1
ATOM 956 O O . SER A 1 129 ? 1.861 16.568 -24.378 1.00 38.19 129 SER A O 1
ATOM 958 N N . ALA A 1 130 ? -0.166 17.521 -24.579 1.00 46.78 130 ALA A N 1
ATOM 959 C CA . ALA A 1 130 ? -0.475 17.711 -23.182 1.00 46.78 130 ALA A CA 1
ATOM 960 C C . ALA A 1 130 ? -0.570 16.386 -22.413 1.00 46.78 130 ALA A C 1
ATOM 962 O O . ALA A 1 130 ? -1.147 15.418 -22.903 1.00 46.78 130 ALA A O 1
ATOM 963 N N . ARG A 1 131 ? -0.161 16.413 -21.140 1.00 38.31 131 ARG A N 1
ATOM 964 C CA . ARG A 1 131 ? -1.004 15.865 -20.071 1.00 38.31 131 ARG A CA 1
ATOM 965 C C . ARG A 1 131 ? -0.703 16.552 -18.733 1.00 38.31 131 ARG A C 1
ATOM 967 O O . ARG A 1 131 ? 0.430 16.458 -18.267 1.00 38.31 131 ARG A O 1
ATOM 974 N N . PRO A 1 132 ? -1.686 17.215 -18.102 1.00 49.28 132 PRO A N 1
ATOM 975 C CA . PRO A 1 132 ? -1.621 17.533 -16.688 1.00 49.28 132 PRO A CA 1
ATOM 976 C C . PRO A 1 132 ? -2.068 16.288 -15.914 1.00 49.28 132 PRO A C 1
ATOM 978 O O . PRO A 1 132 ? -3.152 15.754 -16.149 1.00 49.28 132 PRO A O 1
ATOM 981 N N . THR A 1 133 ? -1.221 15.783 -15.029 1.00 44.31 133 THR A N 1
ATOM 982 C CA . THR A 1 133 ? -1.630 14.802 -14.021 1.00 44.31 133 THR A CA 1
ATOM 983 C C . THR A 1 133 ? -1.858 15.547 -12.717 1.00 44.31 133 THR A C 1
ATOM 985 O O . THR A 1 133 ? -0.916 16.129 -12.176 1.00 44.31 133 THR A O 1
ATOM 988 N N . CYS A 1 134 ? -3.118 15.550 -12.275 1.00 37.12 134 CYS A N 1
ATOM 989 C CA . CYS A 1 134 ? -3.457 15.516 -10.857 1.00 37.12 134 CYS A CA 1
ATOM 990 C C . CYS A 1 134 ? -2.741 14.348 -10.168 1.00 37.12 134 CYS A C 1
ATOM 992 O O . CYS A 1 134 ? -2.501 13.325 -10.857 1.00 37.12 134 CYS A O 1
#

Radius of gyration: 30.21 Å; chains: 1; bounding box: 54×38×78 Å

Foldseek 3Di:
DDDPPDDDLVVVLVVLVVVLVVLVVCPPVNDDPDPCPDSVNSVVVSVVSVVVVVVVVVVVVVVVVVVVVVCVVCVCVLVVLVVVLVVCVVVVDDPVVSVVSVVVSCVSVVNDPPCDPVNVPDDPPDPDDDDDDD

pLDDT: mean 84.31, std 19.01, range [37.06, 98.31]

Sequence (134 aa):
MASISEVGHAKNVANFEDLISFCIGYGVTYNPILNAIKVANMNTLKSNASNSLTAAITAHTAFKNSTNSRELAFEP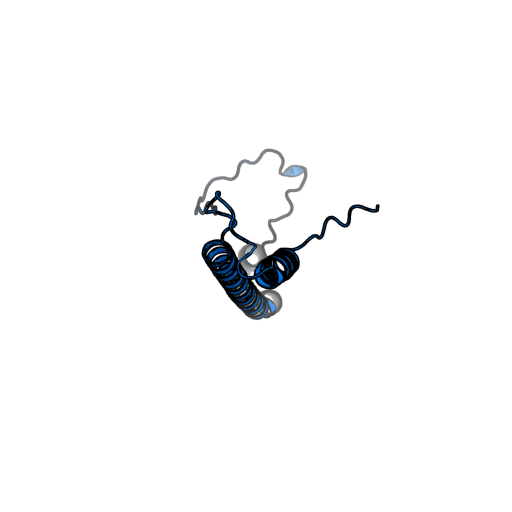VKKLITKVMAALKASGANDLTISDALTINHKIQGKRGKLTKADAGKKCEQNCSARPTC